Protein AF-A0A7L5XZF6-F1 (afdb_monomer_lite)

Foldseek 3Di:
DVQVVCCQQVVPNSDPDDVLVVCQVVLDADVVLVVVLVVLLVVCVVPHDPVVSVSVSVSSQVVSVVSNQSNVDPDDPPDDRDCDDRNPPPPPD

Sequence (93 aa):
MIDFWSSVLLMTGAYKGKPVPAHRPLRLGDPHFLRWLAIFRGVVGRVCTPEAAELFMDRASRIADSLRMASAQPLKRGDAPVLVAPLKREAER

Secondary structure (DSSP, 8-state):
-HHHHHHHHH--------HHHHHGGG---HHHHHHHHHHHHHHHHHHS-HHHHHHHHHHHHHHHHHHHHHHS----TTPPP--PPPPP-----

pLDDT: mean 82.95, std 20.11, range [33.34, 98.19]

Radius of gyration: 14.53 Å; chains: 1; bounding box: 43×28×29 Å

Structure (mmCIF, N/CA/C/O backbone):
data_AF-A0A7L5XZF6-F1
#
_entry.id   AF-A0A7L5XZF6-F1
#
loop_
_atom_site.group_PDB
_atom_site.id
_atom_site.type_symbol
_atom_site.label_atom_id
_atom_site.label_alt_id
_atom_site.label_comp_id
_atom_site.label_asym_id
_atom_site.label_entity_id
_atom_site.label_seq_id
_atom_site.pdbx_PDB_ins_code
_atom_site.Cartn_x
_atom_site.Cartn_y
_atom_site.Cartn_z
_atom_site.occupancy
_atom_site.B_iso_or_equiv
_atom_site.auth_seq_id
_atom_site.auth_comp_id
_atom_site.auth_asym_id
_atom_site.auth_atom_id
_atom_site.pdbx_PDB_model_num
ATOM 1 N N . MET A 1 1 ? 0.162 -12.105 2.488 1.00 86.25 1 MET A N 1
ATOM 2 C CA . MET A 1 1 ? -0.551 -10.803 2.489 1.00 86.25 1 MET A CA 1
ATOM 3 C C . MET A 1 1 ? -0.911 -10.339 3.894 1.00 86.25 1 MET A C 1
ATOM 5 O O . MET A 1 1 ? -0.599 -9.198 4.203 1.00 86.25 1 MET A O 1
ATOM 9 N N . ILE A 1 2 ? -1.491 -11.195 4.748 1.00 94.62 2 ILE A N 1
ATOM 10 C CA . ILE A 1 2 ? -1.778 -10.865 6.160 1.00 94.62 2 ILE A CA 1
ATOM 11 C C . ILE A 1 2 ? -0.494 -10.477 6.909 1.00 94.62 2 ILE A C 1
ATOM 13 O O . ILE A 1 2 ? -0.414 -9.368 7.426 1.00 94.62 2 ILE A O 1
ATOM 17 N N . ASP A 1 3 ? 0.545 -11.317 6.854 1.00 96.75 3 ASP A N 1
ATOM 18 C CA . ASP A 1 3 ? 1.830 -11.042 7.523 1.00 96.75 3 ASP A CA 1
ATOM 19 C C . ASP A 1 3 ? 2.480 -9.735 7.069 1.00 96.75 3 ASP A C 1
ATOM 21 O O . ASP A 1 3 ? 3.133 -9.047 7.848 1.00 96.75 3 ASP A O 1
ATOM 25 N N . PHE A 1 4 ? 2.316 -9.389 5.789 1.00 96.31 4 PHE A N 1
ATOM 26 C CA . PHE A 1 4 ? 2.872 -8.161 5.232 1.00 96.31 4 PHE A CA 1
ATOM 27 C C . PHE A 1 4 ? 2.213 -6.940 5.863 1.00 96.31 4 PHE A C 1
ATOM 29 O O . PHE A 1 4 ? 2.903 -6.092 6.421 1.00 96.31 4 PHE A O 1
ATOM 36 N N . TRP A 1 5 ? 0.883 -6.867 5.814 1.00 95.75 5 TRP A N 1
ATOM 37 C CA . TRP A 1 5 ? 0.151 -5.721 6.343 1.00 95.75 5 TRP A CA 1
ATOM 38 C C . TRP A 1 5 ? 0.202 -5.640 7.869 1.00 95.75 5 TRP A C 1
ATOM 40 O O . TRP A 1 5 ? 0.315 -4.536 8.402 1.00 95.75 5 TRP A O 1
ATOM 50 N N . SER A 1 6 ? 0.225 -6.781 8.566 1.00 95.31 6 SER A N 1
ATOM 51 C CA . SER A 1 6 ? 0.432 -6.800 10.017 1.00 95.31 6 SER A CA 1
ATOM 52 C C . SER A 1 6 ? 1.823 -6.275 10.389 1.00 95.31 6 SER A C 1
ATOM 54 O O . SER A 1 6 ? 1.933 -5.439 11.281 1.00 95.31 6 SER A O 1
ATOM 56 N N . SER A 1 7 ? 2.880 -6.641 9.653 1.00 96.31 7 SER A N 1
ATOM 57 C CA . SER A 1 7 ? 4.210 -6.045 9.847 1.00 96.31 7 SER A CA 1
ATOM 58 C C . SER A 1 7 ? 4.236 -4.549 9.537 1.00 96.31 7 SER A C 1
ATOM 60 O O . SER A 1 7 ? 4.939 -3.788 10.194 1.00 96.31 7 SER A O 1
ATOM 62 N N . VAL A 1 8 ? 3.519 -4.127 8.498 1.00 94.69 8 VAL A N 1
ATOM 63 C CA . VAL A 1 8 ? 3.604 -2.776 7.934 1.00 94.69 8 VAL A CA 1
ATOM 64 C C . VAL A 1 8 ? 2.865 -1.728 8.765 1.00 94.69 8 VAL A C 1
ATOM 66 O O . VAL A 1 8 ? 3.363 -0.603 8.849 1.00 94.69 8 VAL A O 1
ATOM 69 N N . LEU A 1 9 ? 1.708 -2.077 9.336 1.00 94.00 9 LEU A N 1
ATOM 70 C CA . LEU A 1 9 ? 0.888 -1.168 10.147 1.00 94.00 9 LEU A CA 1
ATOM 71 C C . LEU A 1 9 ? 0.974 -1.445 11.646 1.00 94.00 9 LEU A C 1
ATOM 73 O O . LEU A 1 9 ? 0.923 -0.506 12.431 1.00 94.00 9 LEU A O 1
ATOM 77 N N . LEU A 1 10 ? 1.106 -2.712 12.044 1.00 94.75 10 LEU A N 1
ATOM 78 C CA . LEU A 1 10 ? 1.080 -3.122 13.452 1.00 94.75 10 LEU A CA 1
ATOM 79 C C . LEU A 1 10 ? 2.461 -3.548 13.969 1.00 94.75 10 LEU A C 1
ATOM 81 O O . LEU A 1 10 ? 2.578 -4.003 15.100 1.00 94.75 10 LEU A O 1
ATOM 85 N N . MET A 1 11 ? 3.506 -3.419 13.142 1.00 94.50 11 MET A N 1
ATOM 86 C CA . MET A 1 11 ? 4.905 -3.670 13.515 1.00 94.50 11 MET A CA 1
ATOM 87 C C . MET A 1 11 ? 5.166 -5.079 14.077 1.00 94.50 11 MET A C 1
ATOM 89 O O . MET A 1 11 ? 6.138 -5.294 14.795 1.00 94.50 11 MET A O 1
ATOM 93 N N . THR A 1 12 ? 4.343 -6.064 13.709 1.00 97.00 12 THR A N 1
ATOM 94 C CA . THR A 1 12 ? 4.446 -7.447 14.216 1.00 97.00 12 THR A CA 1
ATOM 95 C C . THR A 1 12 ? 5.743 -8.149 13.810 1.00 97.00 12 THR A C 1
ATOM 97 O O . THR A 1 12 ? 6.167 -9.109 14.448 1.00 97.00 12 THR A O 1
ATOM 100 N N . GLY A 1 13 ? 6.364 -7.718 12.709 1.00 94.94 13 GLY A N 1
ATOM 101 C CA . GLY A 1 13 ? 7.573 -8.334 12.166 1.00 94.94 13 GLY A CA 1
ATOM 102 C C . GLY A 1 13 ? 7.361 -9.733 11.573 1.00 94.94 13 GLY A C 1
ATOM 103 O O . GLY A 1 13 ? 8.355 -10.407 11.291 1.00 94.94 13 GLY A O 1
ATOM 104 N N . ALA A 1 14 ? 6.114 -10.172 11.368 1.00 96.31 14 ALA A N 1
ATOM 105 C CA . ALA A 1 14 ? 5.768 -11.483 10.812 1.00 96.31 14 ALA A CA 1
ATOM 106 C C . ALA A 1 14 ? 6.279 -11.668 9.372 1.00 96.31 14 ALA A C 1
ATOM 108 O O . ALA A 1 14 ? 6.820 -12.713 9.015 1.00 96.31 14 ALA A O 1
ATOM 109 N N . TYR A 1 15 ? 6.183 -10.630 8.541 1.00 96.50 15 TYR A N 1
ATOM 110 C CA . TYR A 1 15 ? 6.713 -10.664 7.180 1.00 96.50 15 TYR A CA 1
ATOM 111 C C . TYR A 1 15 ? 8.239 -10.543 7.131 1.00 96.50 15 TYR A C 1
ATOM 113 O O . TYR A 1 15 ? 8.807 -9.527 7.531 1.00 96.50 15 TYR A O 1
ATOM 121 N N . LYS A 1 16 ? 8.892 -11.564 6.566 1.00 94.81 16 LYS A N 1
ATOM 122 C CA . LYS A 1 16 ? 10.353 -11.632 6.364 1.00 94.81 16 LYS A CA 1
ATOM 123 C C . LYS A 1 16 ? 10.791 -11.467 4.901 1.00 94.81 16 LYS A C 1
ATOM 125 O O . LYS A 1 16 ? 11.977 -11.565 4.593 1.00 94.81 16 LYS A O 1
ATOM 130 N N . GLY A 1 17 ? 9.845 -11.251 3.987 1.00 93.12 17 GLY A N 1
ATOM 131 C CA . GLY A 1 17 ? 10.130 -11.124 2.559 1.00 93.12 17 GLY A CA 1
ATOM 132 C C . GLY A 1 17 ? 10.749 -9.776 2.177 1.00 93.12 17 GLY A C 1
ATOM 133 O O . GLY A 1 17 ? 10.743 -8.815 2.944 1.00 93.12 17 GLY A O 1
ATOM 134 N N . LYS A 1 18 ? 11.257 -9.686 0.944 1.00 92.06 18 LYS A N 1
ATOM 135 C CA . LYS A 1 18 ? 11.835 -8.458 0.375 1.00 92.06 18 LYS A CA 1
ATOM 136 C C . LYS A 1 18 ? 10.971 -7.993 -0.806 1.00 92.06 18 LYS A C 1
ATOM 138 O O . LYS A 1 18 ? 11.039 -8.615 -1.865 1.00 92.06 18 LYS A O 1
ATOM 143 N N . PRO A 1 19 ? 10.165 -6.921 -0.661 1.00 90.00 19 PRO A N 1
ATOM 144 C CA . PRO A 1 19 ? 9.234 -6.491 -1.707 1.00 90.00 19 PRO A CA 1
ATOM 145 C C . PRO A 1 19 ? 9.926 -6.108 -3.020 1.00 90.00 19 PRO A C 1
ATOM 147 O O . PRO A 1 19 ? 9.526 -6.584 -4.075 1.00 90.00 19 PRO A O 1
ATOM 150 N N . VAL A 1 20 ? 10.999 -5.313 -2.975 1.00 89.75 20 VAL A N 1
ATOM 151 C CA . VAL A 1 20 ? 11.686 -4.827 -4.188 1.00 89.75 20 VAL A CA 1
ATOM 152 C C . VAL A 1 20 ? 12.156 -5.967 -5.113 1.00 89.75 20 VAL A C 1
ATOM 154 O O . VAL A 1 20 ? 11.788 -5.942 -6.288 1.00 89.75 20 VAL A O 1
ATOM 157 N N . PRO A 1 21 ? 12.900 -6.992 -4.638 1.00 90.88 21 PRO A N 1
ATOM 158 C CA . PRO A 1 21 ? 13.275 -8.139 -5.469 1.00 90.88 21 PRO A CA 1
ATOM 159 C C . PR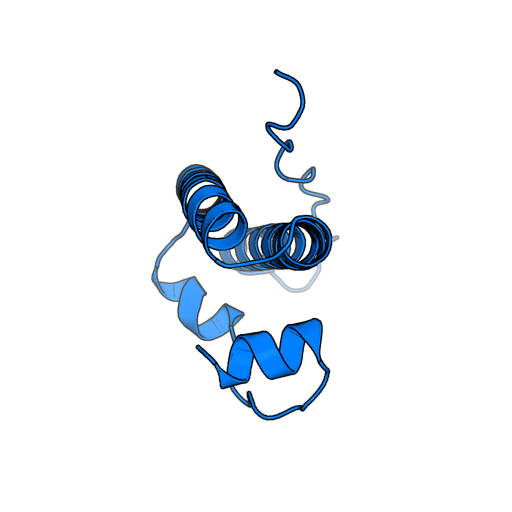O A 1 21 ? 12.102 -8.858 -6.137 1.00 90.88 21 PRO A C 1
ATOM 161 O O . PRO A 1 21 ? 12.249 -9.310 -7.266 1.00 90.88 21 PRO A O 1
ATOM 164 N N . ALA A 1 22 ? 10.947 -8.938 -5.472 1.00 90.56 22 ALA A N 1
ATOM 165 C CA . ALA A 1 22 ? 9.766 -9.592 -6.028 1.00 90.56 22 ALA A CA 1
ATOM 166 C C . ALA A 1 22 ? 9.109 -8.781 -7.162 1.00 90.56 22 ALA A C 1
ATOM 168 O O . ALA A 1 22 ? 8.538 -9.366 -8.075 1.00 90.56 22 ALA A O 1
ATOM 169 N N . HIS A 1 23 ? 9.205 -7.446 -7.128 1.00 90.50 23 HIS A N 1
ATOM 170 C CA . HIS A 1 23 ? 8.534 -6.567 -8.096 1.00 90.50 23 HIS A CA 1
ATOM 171 C C . HIS A 1 23 ? 9.433 -6.159 -9.274 1.00 90.50 23 HIS A C 1
ATOM 173 O O . HIS A 1 23 ? 8.931 -5.898 -10.365 1.00 90.50 23 HIS A O 1
ATOM 179 N N . ARG A 1 24 ? 10.761 -6.145 -9.092 1.00 87.56 24 ARG A N 1
ATOM 180 C CA . ARG A 1 24 ? 11.729 -5.733 -10.126 1.00 87.56 24 ARG A CA 1
ATOM 181 C C . ARG A 1 24 ? 11.595 -6.484 -11.468 1.00 87.56 24 ARG A C 1
ATOM 183 O O . ARG A 1 24 ? 11.666 -5.818 -12.500 1.00 87.56 24 ARG A O 1
ATOM 190 N N . PRO A 1 25 ? 11.383 -7.817 -11.518 1.00 89.69 25 PRO A N 1
ATOM 191 C CA . PRO A 1 25 ? 11.271 -8.541 -12.789 1.00 89.69 25 PRO A CA 1
ATOM 192 C C . PRO A 1 25 ? 10.048 -8.144 -13.627 1.00 89.69 25 PRO A C 1
ATOM 194 O O . PRO A 1 25 ? 10.043 -8.355 -14.836 1.00 89.69 25 PRO A O 1
ATOM 197 N N . LEU A 1 26 ? 9.024 -7.553 -13.001 1.00 88.31 26 LEU A N 1
ATOM 198 C CA . LEU A 1 26 ? 7.732 -7.261 -13.624 1.00 88.31 26 LEU A CA 1
ATOM 199 C C . LEU A 1 26 ? 7.720 -5.962 -14.446 1.00 88.31 26 LEU A C 1
ATOM 201 O O . LEU A 1 26 ? 6.716 -5.674 -15.089 1.00 88.31 26 LEU A O 1
ATOM 205 N N . ARG A 1 27 ? 8.813 -5.179 -14.431 1.00 83.06 27 ARG A N 1
ATOM 206 C CA . ARG A 1 27 ? 8.952 -3.912 -15.182 1.00 83.06 27 ARG A CA 1
ATOM 207 C C . ARG A 1 27 ? 7.755 -2.964 -14.985 1.00 83.06 27 ARG A C 1
ATOM 209 O O . ARG A 1 27 ? 7.202 -2.422 -15.939 1.00 83.06 27 ARG A O 1
ATOM 216 N N . LEU A 1 28 ? 7.347 -2.779 -13.730 1.00 89.25 28 LEU A N 1
ATOM 217 C CA . LEU A 1 28 ? 6.212 -1.929 -13.370 1.00 89.25 28 LEU A CA 1
ATOM 218 C C . LEU A 1 28 ? 6.561 -0.443 -13.535 1.00 89.25 28 LEU A C 1
ATOM 220 O O . LEU A 1 28 ? 7.565 0.026 -13.004 1.00 89.25 28 LEU A O 1
ATOM 224 N N . GLY A 1 29 ? 5.697 0.293 -14.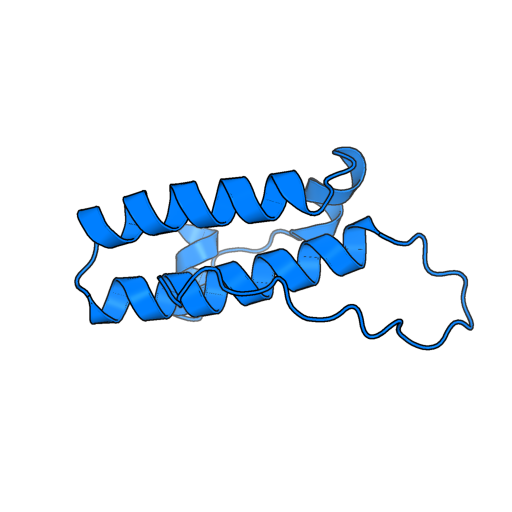233 1.00 87.50 29 GLY A N 1
ATOM 225 C CA . GLY A 1 29 ? 5.731 1.759 -14.340 1.00 87.50 29 GLY A CA 1
ATOM 226 C C . GLY A 1 29 ? 4.544 2.447 -13.659 1.00 87.50 29 GLY A C 1
ATOM 227 O O . GLY A 1 29 ? 3.608 1.779 -13.214 1.00 87.50 29 GLY A O 1
ATOM 228 N N . ASP A 1 30 ? 4.557 3.781 -13.639 1.00 89.69 30 ASP A N 1
ATOM 229 C CA . ASP A 1 30 ? 3.586 4.657 -12.962 1.00 89.69 30 ASP A CA 1
ATOM 230 C C . ASP A 1 30 ? 2.106 4.256 -13.145 1.00 89.69 30 ASP A C 1
ATOM 232 O O . ASP A 1 30 ? 1.405 4.167 -12.132 1.00 89.69 30 ASP A O 1
ATOM 236 N N . PRO A 1 31 ? 1.613 3.904 -14.357 1.00 92.56 31 PRO A N 1
ATOM 237 C CA . PRO A 1 31 ? 0.210 3.518 -14.539 1.00 92.56 31 PRO A CA 1
ATOM 238 C C . PRO A 1 31 ? -0.212 2.295 -13.714 1.00 92.56 31 PRO A C 1
ATOM 240 O O . PRO A 1 31 ? -1.362 2.195 -13.290 1.00 92.56 31 PRO A O 1
ATOM 243 N N . HIS A 1 32 ? 0.712 1.366 -13.453 1.00 94.38 32 HIS A N 1
ATOM 244 C CA . HIS A 1 32 ? 0.430 0.163 -12.670 1.00 94.38 32 HIS A CA 1
ATOM 245 C C . HIS A 1 32 ? 0.239 0.500 -11.193 1.00 94.38 32 HIS A C 1
ATOM 247 O O . HIS A 1 32 ? -0.695 0.007 -10.562 1.00 94.38 32 HIS A O 1
ATOM 253 N N . PHE A 1 33 ? 1.097 1.367 -10.653 1.00 94.62 33 PHE A N 1
ATOM 254 C CA . PHE A 1 33 ? 1.017 1.796 -9.260 1.00 94.62 33 PHE A CA 1
ATOM 255 C C . PHE A 1 33 ? -0.216 2.666 -9.011 1.00 94.62 33 PHE A C 1
ATOM 257 O O . PHE A 1 33 ? -0.912 2.449 -8.022 1.00 94.62 33 PHE A O 1
ATOM 264 N N . LEU A 1 34 ? -0.548 3.574 -9.936 1.00 94.50 34 LEU A N 1
ATOM 265 C CA . LEU A 1 34 ? -1.780 4.369 -9.869 1.00 94.50 34 LEU A CA 1
ATOM 266 C C . LEU A 1 34 ? -3.027 3.478 -9.896 1.00 94.50 34 LEU A C 1
ATOM 268 O O . LEU A 1 34 ? -3.892 3.595 -9.027 1.00 94.50 34 LEU A O 1
ATOM 272 N N . ARG A 1 35 ? -3.089 2.521 -10.832 1.00 96.19 35 ARG A N 1
ATOM 273 C CA . ARG A 1 35 ? -4.204 1.567 -10.910 1.00 96.19 35 ARG A CA 1
ATOM 274 C C . ARG A 1 35 ? -4.325 0.722 -9.645 1.00 96.19 35 ARG A C 1
ATOM 276 O O . ARG A 1 35 ? -5.433 0.509 -9.157 1.00 96.19 35 ARG A O 1
ATOM 283 N N . TRP A 1 36 ? -3.205 0.237 -9.113 1.00 96.88 36 TRP A N 1
ATOM 284 C CA . TRP A 1 36 ? -3.194 -0.533 -7.874 1.00 96.88 36 TRP A CA 1
ATOM 285 C C . TRP A 1 36 ? -3.712 0.293 -6.690 1.00 96.88 36 TRP A C 1
ATOM 287 O O . TRP A 1 36 ? -4.578 -0.192 -5.965 1.00 96.88 36 TRP A O 1
ATOM 297 N N . LEU A 1 37 ? -3.266 1.546 -6.536 1.00 97.62 37 LEU A N 1
ATOM 298 C CA . LEU A 1 37 ? -3.746 2.447 -5.482 1.00 97.62 37 LEU A CA 1
ATOM 299 C C . LEU A 1 37 ? -5.247 2.731 -5.600 1.00 97.62 37 LEU A C 1
ATOM 301 O O . LEU A 1 37 ? -5.941 2.720 -4.585 1.00 97.62 37 LEU A O 1
ATOM 305 N N . ALA A 1 38 ? -5.763 2.935 -6.814 1.00 97.31 38 ALA A N 1
ATOM 306 C CA . ALA A 1 38 ? -7.190 3.158 -7.042 1.00 97.31 38 ALA A CA 1
ATOM 307 C C . ALA A 1 3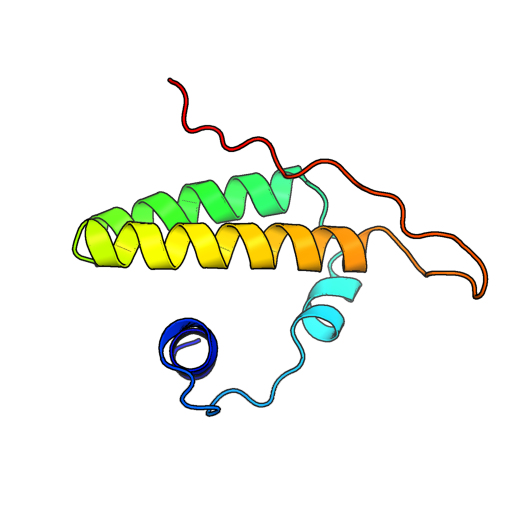8 ? -8.036 1.943 -6.618 1.00 97.31 38 ALA A C 1
ATOM 309 O O . ALA A 1 38 ? -9.016 2.086 -5.884 1.00 97.31 38 ALA A O 1
ATOM 310 N N . ILE A 1 39 ? -7.624 0.734 -7.016 1.00 98.00 39 ILE A N 1
ATOM 311 C CA . ILE A 1 39 ? -8.295 -0.510 -6.607 1.00 98.00 39 ILE A CA 1
ATOM 312 C C . ILE A 1 39 ? -8.201 -0.688 -5.090 1.00 98.00 39 ILE A C 1
ATOM 314 O O . ILE A 1 39 ? -9.196 -1.004 -4.438 1.00 98.00 39 ILE A O 1
ATOM 318 N N . PHE A 1 40 ? -7.015 -0.470 -4.519 1.00 97.69 40 PHE A N 1
ATOM 319 C CA . PHE A 1 40 ? -6.776 -0.654 -3.094 1.00 97.69 40 PHE A CA 1
ATOM 320 C C . PHE A 1 40 ? -7.622 0.303 -2.250 1.00 97.69 40 PHE A C 1
ATOM 322 O O . PHE A 1 40 ? -8.255 -0.157 -1.303 1.00 97.69 40 PHE A O 1
ATOM 329 N N . ARG A 1 41 ? -7.748 1.577 -2.656 1.00 97.69 41 ARG A N 1
ATOM 330 C CA . ARG A 1 41 ? -8.651 2.563 -2.037 1.00 97.69 41 ARG A CA 1
ATOM 331 C C . ARG A 1 41 ? -10.086 2.049 -1.965 1.00 97.69 41 ARG A C 1
ATOM 333 O O . ARG A 1 41 ? -10.702 2.095 -0.904 1.00 97.69 41 ARG A O 1
ATOM 340 N N . GLY A 1 42 ? -10.602 1.512 -3.072 1.00 97.69 42 GLY A N 1
ATOM 341 C CA . GLY A 1 42 ? -11.949 0.940 -3.116 1.00 97.69 42 GLY A CA 1
ATOM 342 C C . GLY A 1 42 ? -12.122 -0.290 -2.216 1.00 97.69 42 GLY A C 1
ATOM 343 O O . GLY A 1 42 ? -13.213 -0.548 -1.714 1.00 97.69 42 GLY A O 1
ATOM 344 N N . VAL A 1 43 ? -11.062 -1.066 -1.978 1.00 97.69 43 VAL A N 1
ATOM 345 C CA . VAL A 1 43 ? -11.107 -2.203 -1.046 1.00 97.69 43 VAL A CA 1
ATOM 346 C C . VAL A 1 43 ? -11.103 -1.721 0.400 1.00 97.69 43 VAL A C 1
ATOM 348 O O . VAL A 1 43 ? -11.999 -2.097 1.153 1.00 97.69 43 VAL A O 1
ATOM 351 N N . VAL A 1 44 ? -10.144 -0.879 0.789 1.00 97.19 44 VAL A N 1
ATOM 352 C CA . VAL A 1 44 ? -10.020 -0.439 2.188 1.00 97.19 44 VAL A CA 1
ATOM 353 C C . VAL A 1 44 ? -11.207 0.413 2.623 1.00 97.19 44 VAL A C 1
ATOM 355 O O . VAL A 1 44 ? -11.686 0.232 3.734 1.00 97.19 44 VAL A O 1
ATOM 358 N N . GLY A 1 45 ? -11.771 1.234 1.729 1.00 97.62 45 GLY A N 1
ATOM 359 C CA . GLY A 1 45 ? -12.988 1.998 2.018 1.00 97.62 45 GLY A CA 1
ATOM 360 C C . GLY A 1 45 ? -14.242 1.138 2.225 1.00 97.62 45 GLY A C 1
ATOM 361 O O . GLY A 1 45 ? -15.196 1.602 2.834 1.00 97.62 45 GLY A O 1
ATOM 362 N N . ARG A 1 46 ? -14.257 -0.114 1.742 1.00 98.19 46 ARG A N 1
ATOM 363 C CA . ARG A 1 46 ? -15.372 -1.056 1.969 1.00 98.19 46 ARG A CA 1
ATOM 364 C C . ARG A 1 46 ? -15.178 -1.945 3.194 1.00 98.19 46 ARG A C 1
ATOM 366 O O . ARG A 1 46 ? -16.161 -2.406 3.757 1.00 98.19 46 ARG A O 1
ATOM 373 N N . VAL A 1 47 ? -13.931 -2.262 3.541 1.00 97.38 47 VAL A N 1
ATOM 374 C CA . VAL A 1 47 ? -13.602 -3.286 4.551 1.00 97.38 47 VAL A CA 1
ATOM 375 C C . VAL A 1 47 ? -13.232 -2.671 5.901 1.00 97.38 47 VAL A C 1
ATOM 377 O O . VAL A 1 47 ? -13.418 -3.309 6.934 1.00 97.38 47 VAL A O 1
ATOM 380 N N . CYS A 1 48 ? -12.688 -1.457 5.908 1.00 96.75 48 CYS A N 1
ATOM 381 C CA . CYS A 1 48 ? -12.153 -0.814 7.101 1.00 96.75 48 CYS A CA 1
ATOM 382 C C . CYS A 1 48 ? -13.039 0.348 7.563 1.00 96.75 48 CYS A C 1
ATOM 384 O O . CYS A 1 48 ? -13.840 0.881 6.797 1.00 96.75 48 CYS A O 1
ATOM 386 N N . THR A 1 49 ? -12.850 0.782 8.813 1.00 97.94 49 THR A N 1
ATOM 387 C CA . THR A 1 49 ? -13.348 2.095 9.245 1.00 97.94 49 THR A CA 1
ATOM 388 C C . THR A 1 49 ? -12.628 3.205 8.467 1.00 97.94 49 THR A C 1
ATOM 390 O O . THR A 1 49 ? -11.526 2.960 7.953 1.00 97.94 49 THR A O 1
ATOM 393 N N . PRO A 1 50 ? -13.192 4.424 8.384 1.00 96.94 50 PRO A N 1
ATOM 394 C CA . PRO A 1 50 ? -12.550 5.538 7.687 1.00 96.94 50 PRO A CA 1
ATOM 395 C C . PRO A 1 50 ? -11.111 5.798 8.159 1.00 96.94 50 PRO A C 1
ATOM 397 O O . PRO A 1 50 ? -10.205 5.963 7.346 1.00 96.94 50 PRO A O 1
ATOM 400 N N . GLU A 1 51 ? -10.868 5.737 9.466 1.00 96.69 51 GLU A N 1
ATOM 401 C CA . GLU A 1 51 ? -9.558 6.000 10.071 1.00 96.69 51 GLU A CA 1
ATOM 402 C C . GLU A 1 51 ? -8.538 4.929 9.671 1.00 96.69 51 GLU A C 1
ATOM 404 O O . GLU A 1 51 ? -7.399 5.232 9.312 1.00 96.69 51 GLU A O 1
ATOM 409 N N . ALA A 1 52 ? -8.952 3.660 9.692 1.00 95.62 52 ALA A N 1
ATOM 410 C CA . ALA A 1 52 ? -8.103 2.559 9.267 1.00 95.62 52 ALA A CA 1
ATOM 411 C C . ALA A 1 52 ? -7.825 2.618 7.756 1.00 95.62 52 ALA A C 1
ATOM 413 O O . ALA A 1 52 ? -6.687 2.391 7.339 1.00 95.62 52 ALA A O 1
ATOM 414 N N . ALA A 1 53 ? -8.822 2.963 6.937 1.00 97.12 53 ALA A N 1
ATOM 415 C CA . ALA A 1 53 ? -8.654 3.118 5.495 1.00 97.12 53 ALA A CA 1
ATOM 416 C C . ALA A 1 53 ? -7.599 4.184 5.154 1.00 97.12 53 ALA A C 1
ATOM 418 O O . ALA A 1 53 ? -6.725 3.926 4.322 1.00 97.12 53 ALA A O 1
ATOM 419 N N . GLU A 1 54 ? -7.609 5.329 5.840 1.00 96.25 54 GLU A N 1
ATOM 420 C CA . GLU A 1 54 ? -6.601 6.379 5.653 1.00 96.25 54 GLU A CA 1
ATOM 421 C C . GLU A 1 54 ? -5.186 5.914 6.033 1.00 96.25 54 GLU A C 1
ATOM 423 O O . GLU A 1 54 ? -4.236 6.140 5.277 1.00 96.25 54 GLU A O 1
ATOM 428 N N . LEU A 1 55 ? -5.031 5.173 7.139 1.00 95.75 55 LEU A N 1
ATOM 429 C CA . LEU A 1 55 ? -3.739 4.586 7.527 1.00 95.75 55 LEU A CA 1
ATOM 430 C C . LEU A 1 55 ? -3.203 3.616 6.466 1.00 95.75 55 LEU A C 1
ATOM 432 O O . LEU A 1 55 ? -2.022 3.660 6.103 1.00 95.75 55 LEU A O 1
ATOM 436 N N . PHE A 1 56 ? -4.070 2.750 5.938 1.00 96.56 56 PHE A N 1
ATOM 437 C CA . PHE A 1 56 ? -3.710 1.854 4.844 1.00 96.56 56 PHE A CA 1
ATOM 438 C C . PHE A 1 56 ? -3.307 2.632 3.587 1.00 96.56 56 PHE A C 1
ATOM 440 O O . PHE A 1 56 ? -2.317 2.266 2.948 1.00 96.56 56 PHE A O 1
ATOM 447 N N . MET A 1 57 ? -4.026 3.701 3.237 1.00 97.38 57 MET A N 1
ATOM 448 C CA . MET A 1 57 ? -3.754 4.492 2.036 1.00 97.38 57 MET A CA 1
ATOM 449 C C . MET A 1 57 ? -2.459 5.300 2.118 1.00 97.38 57 MET A C 1
ATOM 451 O O . MET A 1 57 ? -1.706 5.317 1.136 1.00 97.38 57 MET A O 1
ATOM 455 N N . ASP A 1 58 ? -2.145 5.919 3.260 1.00 95.81 58 ASP A N 1
ATOM 456 C CA . ASP A 1 58 ? -0.850 6.588 3.464 1.00 95.81 58 ASP A CA 1
ATOM 457 C C . ASP A 1 58 ? 0.299 5.596 3.250 1.00 95.81 58 ASP A C 1
ATOM 459 O O . ASP A 1 58 ? 1.239 5.837 2.481 1.00 95.81 58 ASP A O 1
ATOM 463 N N . ARG A 1 59 ? 0.188 4.419 3.872 1.00 96.38 59 ARG A N 1
ATOM 464 C CA . ARG A 1 59 ? 1.239 3.410 3.817 1.00 96.38 59 ARG A CA 1
ATOM 465 C C . ARG A 1 59 ? 1.372 2.777 2.435 1.00 96.38 59 ARG A C 1
ATOM 467 O O . ARG A 1 59 ? 2.496 2.620 1.954 1.00 96.38 59 ARG A O 1
ATOM 474 N N . ALA A 1 60 ? 0.255 2.469 1.778 1.00 96.56 60 ALA A N 1
ATOM 475 C CA . ALA A 1 60 ? 0.215 1.963 0.409 1.00 96.56 60 ALA A CA 1
ATOM 476 C C . ALA A 1 60 ? 0.873 2.937 -0.574 1.00 96.56 60 ALA A C 1
ATOM 478 O O . ALA A 1 60 ? 1.685 2.514 -1.396 1.00 96.56 60 ALA A O 1
ATOM 479 N N . SER A 1 61 ? 0.589 4.236 -0.446 1.00 95.62 61 SER A N 1
ATOM 480 C CA . SER A 1 61 ? 1.167 5.273 -1.310 1.00 95.62 61 SER A CA 1
ATOM 481 C C . SER A 1 61 ? 2.692 5.325 -1.181 1.00 95.62 61 SER A C 1
ATOM 483 O O . SER A 1 61 ? 3.404 5.284 -2.181 1.00 95.62 61 SER A O 1
ATOM 485 N N . ARG A 1 62 ? 3.212 5.294 0.053 1.00 94.19 62 ARG A N 1
ATOM 486 C CA . ARG A 1 62 ? 4.663 5.263 0.317 1.00 94.19 62 ARG A CA 1
ATOM 487 C C . ARG A 1 62 ? 5.338 4.000 -0.231 1.00 94.19 62 ARG A C 1
ATOM 489 O O . ARG A 1 62 ? 6.455 4.067 -0.741 1.00 94.19 62 ARG A O 1
ATOM 496 N N . ILE A 1 63 ? 4.674 2.846 -0.131 1.00 94.44 63 ILE A N 1
ATOM 497 C CA . ILE A 1 63 ? 5.166 1.583 -0.704 1.00 94.44 63 ILE A CA 1
ATOM 498 C C . ILE A 1 63 ? 5.212 1.675 -2.233 1.00 94.44 63 ILE A C 1
ATOM 500 O O . ILE A 1 63 ? 6.219 1.290 -2.826 1.00 94.44 63 ILE A O 1
ATOM 504 N N . ALA A 1 64 ? 4.160 2.204 -2.862 1.00 93.75 64 ALA A N 1
ATOM 505 C CA . ALA A 1 64 ? 4.101 2.397 -4.306 1.00 93.75 64 ALA A CA 1
ATOM 506 C C . ALA A 1 64 ? 5.241 3.299 -4.800 1.00 93.75 64 ALA A C 1
ATOM 508 O O . ALA A 1 64 ? 5.955 2.913 -5.723 1.00 93.75 64 ALA A O 1
ATOM 509 N N . ASP A 1 65 ? 5.482 4.435 -4.137 1.00 90.62 65 ASP A N 1
ATOM 510 C CA . ASP A 1 65 ? 6.604 5.319 -4.464 1.00 90.62 65 ASP A CA 1
ATOM 511 C C . ASP A 1 65 ? 7.955 4.598 -4.327 1.00 90.62 65 ASP A C 1
ATOM 513 O O . ASP A 1 65 ? 8.767 4.627 -5.251 1.00 90.62 65 ASP A O 1
ATOM 517 N N . SER A 1 66 ? 8.186 3.880 -3.222 1.00 89.94 66 SER A N 1
ATOM 518 C CA . SER A 1 66 ? 9.436 3.137 -2.999 1.00 89.94 66 SER A CA 1
ATOM 519 C C . SER A 1 66 ? 9.681 2.050 -4.054 1.00 89.94 66 SER A C 1
ATOM 521 O O . SER A 1 66 ? 10.795 1.920 -4.572 1.00 89.94 66 SER A O 1
ATOM 523 N N . LEU A 1 67 ? 8.647 1.284 -4.411 1.00 92.19 67 LEU A N 1
ATOM 524 C CA . LEU A 1 67 ? 8.738 0.245 -5.438 1.00 92.19 67 LEU A CA 1
ATOM 525 C C . LEU A 1 67 ? 8.956 0.840 -6.828 1.00 92.19 67 LEU A C 1
ATOM 527 O O . LEU A 1 67 ? 9.744 0.292 -7.600 1.00 92.19 67 LEU A O 1
ATOM 531 N N . ARG A 1 68 ? 8.306 1.966 -7.134 1.00 88.69 68 ARG A N 1
ATOM 532 C CA . ARG A 1 68 ? 8.496 2.711 -8.380 1.00 88.69 68 ARG A CA 1
ATOM 533 C C . ARG A 1 68 ? 9.938 3.189 -8.518 1.00 88.69 68 ARG A C 1
ATOM 535 O O . ARG A 1 68 ? 10.557 2.920 -9.544 1.00 88.69 68 ARG A O 1
ATOM 542 N N . MET A 1 69 ? 10.512 3.772 -7.460 1.00 85.50 69 MET A N 1
ATOM 543 C CA . MET A 1 69 ? 11.918 4.205 -7.445 1.00 85.50 69 MET A CA 1
ATOM 544 C C . MET A 1 69 ? 12.860 3.031 -7.703 1.00 85.50 69 MET A C 1
ATOM 546 O O . MET A 1 69 ? 13.760 3.101 -8.535 1.00 85.50 69 MET A O 1
ATOM 550 N N . ALA A 1 70 ? 12.625 1.917 -7.012 1.00 83.81 70 ALA A N 1
ATOM 551 C CA . ALA A 1 70 ? 13.477 0.741 -7.107 1.00 83.81 70 ALA A CA 1
ATOM 552 C C . ALA A 1 70 ? 13.321 -0.043 -8.425 1.00 83.81 70 ALA A C 1
ATOM 554 O O . ALA A 1 70 ? 14.189 -0.858 -8.752 1.00 83.81 70 ALA A O 1
ATOM 555 N N . SER A 1 71 ? 12.218 0.174 -9.150 1.00 74.50 71 SER A N 1
ATOM 556 C CA . SER A 1 71 ? 11.953 -0.417 -10.468 1.00 74.50 71 SER A CA 1
ATOM 557 C C . SER A 1 71 ? 12.501 0.449 -11.606 1.00 74.50 71 SER A C 1
ATOM 559 O O . SER A 1 71 ? 12.864 -0.090 -12.648 1.00 74.50 71 SER A O 1
ATOM 561 N N . ALA A 1 72 ? 12.616 1.766 -11.397 1.00 66.31 72 ALA A N 1
ATOM 562 C CA . 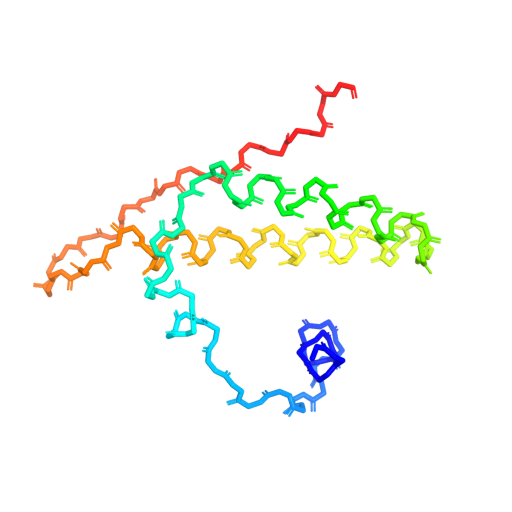ALA A 1 72 ? 13.088 2.727 -12.392 1.00 66.31 72 ALA A CA 1
ATOM 563 C C . ALA A 1 72 ? 14.610 2.699 -12.639 1.00 66.31 72 ALA A C 1
ATOM 565 O O . ALA A 1 72 ? 15.072 3.337 -13.583 1.00 66.31 72 ALA A O 1
ATOM 566 N N . GLN A 1 73 ? 15.409 1.973 -11.839 1.00 55.09 73 GLN A N 1
ATOM 567 C CA . GLN A 1 73 ? 16.869 2.072 -11.942 1.00 55.09 73 GLN A CA 1
ATOM 568 C C . GLN A 1 73 ? 17.629 0.768 -11.634 1.00 55.09 73 GLN A C 1
ATOM 570 O O . GLN A 1 73 ? 17.512 0.221 -10.534 1.00 55.09 73 GLN A O 1
ATOM 575 N N . PRO A 1 74 ? 18.528 0.304 -12.523 1.00 48.84 74 PRO A N 1
ATOM 576 C CA . PRO A 1 74 ? 19.785 -0.269 -12.077 1.00 48.84 74 PRO A CA 1
ATOM 577 C C . PRO A 1 74 ? 20.679 0.909 -11.663 1.00 48.84 74 PRO A C 1
ATOM 579 O O . PRO A 1 74 ? 21.303 1.538 -12.512 1.00 48.84 74 PRO A O 1
ATOM 582 N N . LEU A 1 75 ? 20.696 1.264 -10.374 1.00 46.91 75 LEU A N 1
ATOM 583 C CA . LEU A 1 75 ? 21.611 2.293 -9.860 1.00 46.91 75 LEU A CA 1
ATOM 584 C C . LEU A 1 75 ? 23.052 1.885 -10.195 1.00 46.91 75 LEU A C 1
ATOM 586 O O . LEU A 1 75 ? 23.576 0.919 -9.633 1.00 46.91 75 LEU A O 1
ATOM 590 N N . LYS A 1 76 ? 23.696 2.609 -11.118 1.00 42.97 76 LYS A N 1
ATOM 591 C CA . LYS A 1 76 ? 25.154 2.576 -11.230 1.00 42.97 76 LYS A CA 1
ATOM 592 C C . LYS A 1 76 ? 25.720 3.249 -9.981 1.00 42.97 76 LYS A C 1
ATOM 594 O O . LYS A 1 76 ? 25.205 4.261 -9.511 1.00 42.97 76 LYS A O 1
ATOM 599 N N . ARG A 1 77 ? 26.764 2.649 -9.411 1.00 36.38 77 ARG A N 1
ATOM 600 C CA . ARG A 1 77 ? 27.440 3.144 -8.207 1.00 36.38 77 ARG A CA 1
ATOM 601 C C . ARG A 1 77 ? 27.993 4.549 -8.498 1.00 36.38 77 ARG A C 1
ATOM 603 O O . ARG A 1 77 ? 28.945 4.656 -9.261 1.00 36.38 77 ARG A O 1
ATOM 610 N N . GLY A 1 78 ? 27.383 5.590 -7.923 1.00 49.66 78 GLY A N 1
ATOM 611 C CA . GLY A 1 78 ? 27.832 6.984 -8.062 1.00 49.66 78 GLY A CA 1
ATOM 612 C C . GLY A 1 78 ? 26.749 8.021 -8.376 1.00 49.66 78 GLY A C 1
ATOM 613 O O . GLY A 1 78 ? 27.030 9.205 -8.227 1.00 49.66 78 GLY A O 1
ATOM 614 N N . ASP A 1 79 ? 25.532 7.622 -8.758 1.00 42.31 79 ASP A N 1
ATOM 615 C CA . ASP A 1 79 ? 24.462 8.595 -9.032 1.00 42.31 79 ASP A CA 1
ATOM 616 C C . ASP A 1 79 ? 23.774 9.097 -7.755 1.00 42.31 79 ASP A C 1
ATOM 618 O O . ASP A 1 79 ? 23.427 8.322 -6.856 1.00 42.31 79 ASP A O 1
ATOM 622 N N . ALA A 1 80 ? 23.549 10.413 -7.700 1.00 40.03 80 ALA A N 1
ATOM 623 C CA . ALA A 1 80 ? 22.697 11.050 -6.704 1.00 40.03 80 ALA A CA 1
ATOM 624 C C . ALA A 1 80 ? 21.244 10.562 -6.864 1.00 40.03 80 ALA A C 1
ATOM 626 O O . ALA A 1 80 ? 20.802 10.309 -7.989 1.00 40.03 80 ALA A O 1
ATOM 627 N N . PRO A 1 81 ? 20.472 10.431 -5.768 1.00 44.09 81 PRO A N 1
ATOM 628 C CA . PRO A 1 81 ? 19.094 9.979 -5.861 1.00 44.09 81 PRO A CA 1
ATOM 629 C C . PRO A 1 81 ? 18.294 10.963 -6.715 1.00 44.09 81 PRO A C 1
ATOM 631 O O . PRO A 1 81 ? 18.153 12.136 -6.368 1.00 44.09 81 PRO A O 1
ATOM 634 N N . VAL A 1 82 ? 17.749 10.475 -7.831 1.00 49.44 82 VAL A N 1
ATOM 635 C CA . VAL A 1 82 ? 16.736 11.214 -8.579 1.00 49.44 82 VAL A CA 1
ATOM 636 C C . VAL A 1 82 ? 15.524 11.330 -7.659 1.00 49.44 82 VAL A C 1
ATOM 638 O O . VAL A 1 82 ? 14.860 10.337 -7.359 1.00 49.44 82 VAL A O 1
ATOM 641 N N . LEU A 1 83 ? 15.254 12.545 -7.180 1.00 48.62 83 LEU A N 1
ATOM 642 C CA . LEU A 1 83 ? 14.010 12.890 -6.500 1.00 48.62 83 LEU A CA 1
ATOM 643 C C . LEU A 1 83 ? 12.883 12.810 -7.526 1.00 48.62 83 LEU A C 1
ATOM 645 O O . LEU A 1 83 ? 12.536 13.794 -8.176 1.00 48.62 83 LEU A O 1
ATOM 649 N N . VAL A 1 84 ? 12.325 11.621 -7.718 1.00 52.56 84 VAL A N 1
ATOM 650 C CA . VAL A 1 84 ? 11.113 11.504 -8.514 1.00 52.56 84 VAL A CA 1
ATOM 651 C C . VAL A 1 84 ? 9.970 12.027 -7.653 1.00 52.5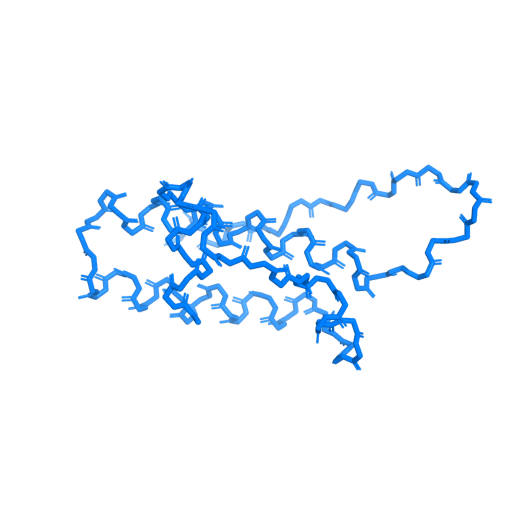6 84 VAL A C 1
ATOM 653 O O . VAL A 1 84 ? 9.750 11.549 -6.539 1.00 52.56 84 VAL A O 1
ATOM 656 N N . ALA A 1 85 ? 9.261 13.031 -8.165 1.00 54.41 85 ALA A N 1
ATOM 657 C CA . ALA A 1 85 ? 8.125 13.628 -7.477 1.00 54.41 85 ALA A CA 1
ATOM 658 C C . ALA A 1 85 ? 7.131 12.537 -7.023 1.00 54.41 85 ALA A C 1
ATOM 660 O O . ALA A 1 85 ? 6.932 11.577 -7.782 1.00 54.41 85 ALA A O 1
ATOM 661 N N . PRO A 1 86 ? 6.517 12.662 -5.828 1.00 58.16 86 PRO A N 1
ATOM 662 C CA . PRO A 1 86 ? 5.511 11.715 -5.355 1.00 58.16 86 PRO A CA 1
ATOM 663 C C . PRO A 1 86 ? 4.441 11.492 -6.420 1.00 58.16 86 PRO A C 1
ATOM 665 O O . PRO A 1 86 ? 4.070 12.440 -7.123 1.00 58.16 86 PRO A O 1
ATOM 668 N N . LEU A 1 87 ? 3.931 10.261 -6.541 1.00 60.66 87 LEU A N 1
ATOM 669 C CA . LEU A 1 87 ? 2.738 10.028 -7.353 1.00 60.66 87 LEU A CA 1
ATOM 670 C C . LEU A 1 87 ? 1.656 11.017 -6.897 1.00 60.66 87 LEU A C 1
ATOM 672 O O . LEU A 1 87 ? 1.295 11.044 -5.716 1.00 60.66 87 LEU A O 1
ATOM 676 N N . LYS A 1 88 ? 1.187 11.880 -7.812 1.00 55.53 88 LYS A N 1
ATOM 677 C CA . LYS A 1 88 ? 0.154 12.872 -7.494 1.00 55.53 88 LYS A CA 1
ATOM 678 C C . LYS A 1 88 ? -1.042 12.119 -6.923 1.00 55.53 88 LYS A C 1
ATOM 680 O O . LYS A 1 88 ? -1.630 11.281 -7.603 1.00 55.53 88 LYS A O 1
ATOM 685 N N . ARG A 1 89 ? -1.370 12.390 -5.659 1.00 55.09 89 ARG A N 1
ATOM 686 C CA . ARG A 1 89 ? -2.571 11.851 -5.025 1.00 55.09 89 ARG A CA 1
ATOM 687 C C . ARG A 1 89 ? -3.750 12.424 -5.801 1.00 55.09 89 ARG A C 1
ATOM 689 O O . ARG A 1 89 ? -3.982 13.626 -5.739 1.00 55.09 89 ARG A O 1
ATOM 696 N N . GLU A 1 90 ? -4.479 11.593 -6.535 1.00 44.09 90 GLU A N 1
ATOM 697 C CA . GLU A 1 90 ? -5.784 11.958 -7.102 1.00 44.09 90 GLU A CA 1
ATOM 698 C C . GLU A 1 90 ? -6.816 12.077 -5.963 1.00 44.09 90 GLU A C 1
ATOM 700 O O . GLU A 1 90 ? -7.751 11.291 -5.867 1.00 44.09 90 GLU A O 1
ATOM 705 N N . ALA A 1 91 ? -6.576 12.994 -5.023 1.00 41.91 91 ALA A N 1
ATOM 706 C CA . ALA A 1 91 ? -7.407 13.250 -3.846 1.00 41.91 91 ALA A CA 1
ATOM 707 C C . ALA A 1 91 ? -7.981 14.679 -3.837 1.00 41.91 91 ALA A C 1
ATOM 709 O O . ALA A 1 91 ? -8.453 15.145 -2.809 1.00 41.91 91 ALA A O 1
ATOM 710 N N . GLU A 1 92 ? -7.959 15.363 -4.981 1.00 34.72 92 GLU A N 1
ATOM 711 C CA . GLU A 1 92 ? -8.646 16.640 -5.188 1.00 34.72 92 GLU A CA 1
ATOM 712 C C . GLU A 1 92 ? -9.521 16.535 -6.440 1.00 34.72 92 GLU A C 1
ATOM 714 O O . GLU A 1 92 ? -9.166 17.022 -7.515 1.00 34.72 92 GLU A O 1
ATOM 719 N N . ARG A 1 93 ? -10.638 15.817 -6.318 1.00 33.34 93 ARG A N 1
ATOM 720 C CA . ARG A 1 93 ? -11.847 16.014 -7.121 1.00 33.34 93 ARG A CA 1
ATOM 721 C C . ARG A 1 93 ? -13.041 15.378 -6.426 1.0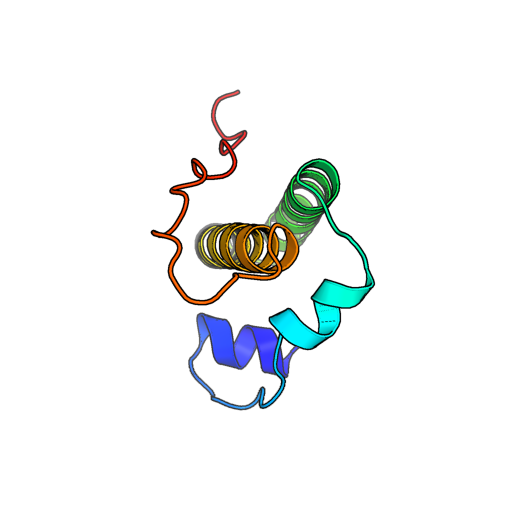0 33.34 93 ARG A C 1
ATOM 723 O O . ARG A 1 93 ? -12.864 14.266 -5.883 1.00 33.34 93 ARG A O 1
#